Protein AF-A0A4T2GKF5-F1 (afdb_monomer_lite)

Radius of gyration: 12.56 Å; chains: 1; bounding box: 26×20×47 Å

Secondary structure (DSSP, 8-state):
---SHHHHHHHHHHHHT--TTT-EEEEEEEETTEEEEEEEETTEEEEEEEETTT--EEEEEEEE------

Foldseek 3Di:
DQPDQVLLVVLVCVVVVHDPVQKAWDDWDQDPQWIWTWIDGPQKIWTWTARNVPRHTPDIDIGHPPPPDD

Structure (mmCIF, N/CA/C/O backbone):
data_AF-A0A4T2GKF5-F1
#
_entry.id   AF-A0A4T2GKF5-F1
#
loop_
_atom_site.group_PDB
_atom_site.id
_atom_site.type_symbol
_atom_site.label_atom_id
_atom_site.label_alt_id
_atom_site.label_comp_id
_atom_site.label_asym_id
_atom_site.label_entity_id
_atom_site.label_seq_id
_atom_site.pdbx_PDB_ins_code
_atom_site.Cartn_x
_atom_site.Cartn_y
_atom_site.Cartn_z
_atom_site.occupancy
_atom_site.B_iso_or_equiv
_atom_site.auth_seq_id
_atom_site.auth_comp_id
_atom_site.auth_asym_id
_atom_site.auth_atom_id
_atom_site.pdbx_PDB_model_num
ATOM 1 N N . MET A 1 1 ? 6.275 -2.714 -17.731 1.00 54.88 1 MET A N 1
ATOM 2 C CA . MET A 1 1 ? 7.136 -2.124 -16.687 1.00 54.88 1 MET A CA 1
ATOM 3 C C . MET A 1 1 ? 6.367 -1.032 -15.986 1.00 54.88 1 MET A C 1
ATOM 5 O O . MET A 1 1 ? 5.900 -0.104 -16.638 1.00 54.88 1 MET A O 1
ATOM 9 N N . LEU A 1 2 ? 6.240 -1.163 -14.676 1.00 67.75 2 LEU A N 1
ATOM 10 C CA . LEU A 1 2 ? 5.740 -0.122 -13.803 1.00 67.75 2 LEU A CA 1
ATOM 11 C C . LEU A 1 2 ? 6.857 0.933 -13.708 1.00 67.75 2 LEU A C 1
ATOM 13 O O . LEU A 1 2 ? 7.805 0.762 -12.955 1.00 67.75 2 LEU A O 1
ATOM 17 N N . LYS A 1 3 ? 6.841 1.952 -14.574 1.00 65.56 3 LYS A N 1
ATOM 18 C CA . LYS A 1 3 ? 7.939 2.937 -14.669 1.00 65.56 3 LYS A CA 1
ATOM 19 C C . LYS A 1 3 ? 7.835 4.080 -13.651 1.00 65.56 3 LYS A C 1
ATOM 21 O O . LYS A 1 3 ? 8.739 4.906 -13.597 1.00 65.56 3 LYS A O 1
ATOM 26 N N . SER A 1 4 ? 6.773 4.109 -12.841 1.00 80.38 4 SER A N 1
ATOM 27 C CA . SER A 1 4 ? 6.496 5.220 -11.930 1.00 80.38 4 SER A CA 1
ATOM 28 C C . SER A 1 4 ? 5.922 4.749 -10.599 1.00 80.38 4 SER A C 1
ATOM 30 O O . SER A 1 4 ? 5.024 3.905 -10.544 1.00 80.38 4 SER A O 1
ATOM 32 N N . VAL A 1 5 ? 6.390 5.388 -9.528 1.00 85.06 5 VAL A N 1
ATOM 33 C CA . VAL A 1 5 ? 5.886 5.262 -8.151 1.00 85.06 5 VAL A CA 1
ATOM 34 C C . VAL A 1 5 ? 4.364 5.463 -8.074 1.00 85.06 5 VAL A C 1
ATOM 36 O O . VAL A 1 5 ? 3.678 4.797 -7.303 1.00 85.06 5 VAL A O 1
ATOM 39 N N . GLU A 1 6 ? 3.812 6.341 -8.907 1.00 86.94 6 GLU A N 1
ATOM 40 C CA . GLU A 1 6 ? 2.380 6.660 -8.961 1.00 86.94 6 GLU A CA 1
ATOM 41 C C . GLU A 1 6 ? 1.505 5.470 -9.377 1.00 86.94 6 GLU A C 1
ATOM 43 O O . GLU A 1 6 ? 0.418 5.266 -8.830 1.00 86.94 6 GLU A O 1
ATOM 48 N N . ALA A 1 7 ? 1.994 4.642 -10.303 1.00 88.88 7 ALA A N 1
ATOM 49 C CA . ALA A 1 7 ? 1.292 3.434 -10.719 1.00 88.88 7 ALA A CA 1
ATOM 50 C C . ALA A 1 7 ? 1.258 2.408 -9.577 1.00 88.88 7 ALA A C 1
ATOM 52 O O . ALA A 1 7 ? 0.229 1.780 -9.336 1.00 88.88 7 ALA A O 1
ATOM 53 N N . ALA A 1 8 ? 2.350 2.304 -8.814 1.00 89.25 8 ALA A N 1
ATOM 54 C CA . ALA A 1 8 ? 2.425 1.450 -7.634 1.00 89.25 8 ALA A CA 1
ATOM 55 C C . ALA A 1 8 ? 1.433 1.920 -6.552 1.00 89.25 8 ALA A C 1
ATOM 57 O O . ALA A 1 8 ? 0.638 1.128 -6.044 1.00 89.25 8 ALA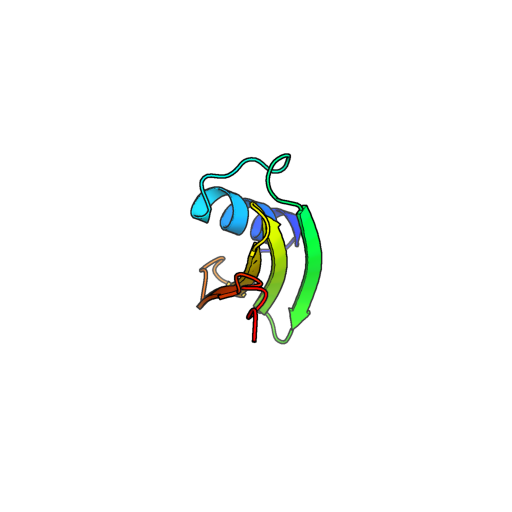 A O 1
ATOM 58 N N . LYS A 1 9 ? 1.410 3.230 -6.268 1.00 88.50 9 LYS A N 1
ATOM 59 C CA . LYS A 1 9 ? 0.453 3.856 -5.340 1.00 88.50 9 LYS A CA 1
ATOM 60 C C . LYS A 1 9 ? -0.997 3.583 -5.745 1.00 88.50 9 LYS A C 1
ATOM 62 O O . LYS A 1 9 ? -1.801 3.208 -4.899 1.00 88.50 9 LYS A O 1
ATOM 67 N N . SER A 1 10 ? -1.320 3.712 -7.032 1.00 90.81 10 SER A N 1
ATOM 68 C CA . SER A 1 10 ? -2.673 3.456 -7.545 1.00 90.81 10 SER A CA 1
ATOM 69 C C . SER A 1 10 ? -3.108 2.002 -7.363 1.00 90.81 10 SER A C 1
ATOM 71 O O . SER A 1 10 ? -4.254 1.751 -6.998 1.00 90.81 10 SER A O 1
ATOM 73 N N . ILE A 1 11 ? -2.203 1.040 -7.568 1.00 90.19 11 ILE A N 1
ATOM 74 C CA . ILE A 1 11 ? -2.485 -0.386 -7.346 1.00 90.19 11 ILE A CA 1
ATOM 75 C C . ILE A 1 11 ? -2.754 -0.654 -5.863 1.00 90.19 11 ILE A C 1
ATOM 77 O O . ILE A 1 11 ? -3.746 -1.301 -5.539 1.00 90.19 11 ILE A O 1
ATOM 81 N N . ALA A 1 12 ? -1.924 -0.111 -4.967 1.00 88.94 12 ALA A N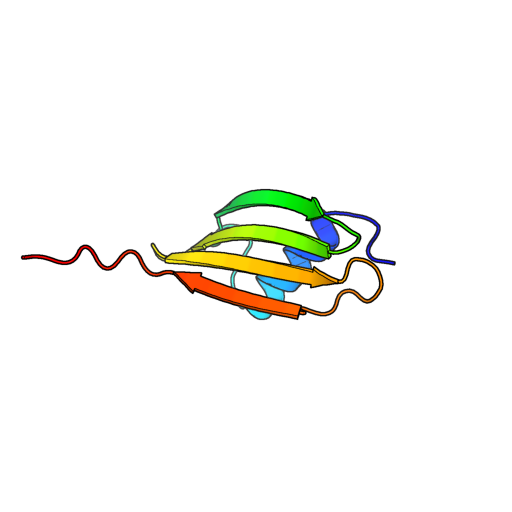 1
ATOM 82 C CA . ALA A 1 12 ? -2.121 -0.254 -3.526 1.00 88.94 12 ALA A CA 1
ATOM 83 C C . ALA A 1 12 ? -3.458 0.354 -3.062 1.00 88.94 12 ALA A C 1
ATOM 85 O O . ALA A 1 12 ? -4.191 -0.282 -2.313 1.00 88.94 12 ALA A O 1
ATOM 86 N N . LEU A 1 13 ? -3.822 1.548 -3.546 1.00 89.62 13 LEU A N 1
ATOM 87 C CA . LEU A 1 13 ? -5.119 2.180 -3.245 1.00 89.62 13 LEU A CA 1
ATOM 88 C C . LEU A 1 13 ? -6.295 1.345 -3.731 1.00 89.62 13 LEU A C 1
ATOM 90 O O . LEU A 1 13 ? -7.279 1.171 -3.014 1.00 89.62 13 LEU A O 1
ATOM 94 N N . LYS A 1 14 ? -6.181 0.818 -4.952 1.00 89.94 14 LYS A N 1
ATOM 95 C CA . LYS A 1 14 ? -7.225 0.003 -5.562 1.00 89.94 14 LYS A CA 1
ATOM 96 C C . LYS A 1 14 ? -7.411 -1.322 -4.820 1.00 89.94 14 LYS A C 1
ATOM 98 O O . LYS A 1 14 ? -8.549 -1.744 -4.660 1.00 89.94 14 LYS A O 1
ATOM 103 N N . ASP A 1 15 ? -6.329 -1.930 -4.326 1.00 89.25 15 ASP A N 1
ATOM 104 C CA . ASP A 1 15 ? -6.378 -3.135 -3.479 1.00 89.25 15 ASP A CA 1
ATOM 105 C C . ASP A 1 15 ? -6.977 -2.853 -2.096 1.00 89.25 15 ASP A C 1
ATOM 107 O O . ASP A 1 15 ? -7.755 -3.648 -1.576 1.00 89.25 15 ASP A O 1
ATOM 111 N N . LEU A 1 16 ? -6.656 -1.692 -1.518 1.00 84.12 16 LEU A N 1
ATOM 112 C CA . LEU A 1 16 ? -7.250 -1.224 -0.267 1.00 84.12 16 LEU A CA 1
ATOM 113 C C . LEU A 1 16 ? -8.747 -0.921 -0.401 1.00 84.12 16 LEU A C 1
ATOM 115 O O . LEU A 1 16 ? -9.445 -0.891 0.609 1.00 84.12 16 LEU A O 1
ATOM 119 N N . GLY A 1 17 ? -9.231 -0.640 -1.615 1.00 88.50 17 GLY A N 1
ATOM 120 C CA . GLY A 1 17 ? -10.574 -0.102 -1.827 1.00 88.50 17 GLY A CA 1
ATOM 121 C C . GLY A 1 17 ? -10.763 1.276 -1.181 1.00 88.50 17 GLY A C 1
ATOM 122 O O . GLY A 1 17 ? -11.886 1.665 -0.875 1.00 88.50 17 GLY A O 1
ATOM 123 N N . LEU A 1 18 ? -9.666 1.999 -0.937 1.00 86.94 18 LEU A N 1
ATOM 124 C CA . LEU A 1 18 ? -9.666 3.298 -0.273 1.00 86.94 18 LEU A CA 1
ATOM 125 C C . LEU A 1 18 ? -9.242 4.397 -1.244 1.00 86.94 18 LEU A C 1
ATOM 127 O O . LEU A 1 18 ? -8.431 4.194 -2.148 1.00 86.94 18 LEU A O 1
ATOM 131 N N . SER A 1 19 ? -9.765 5.597 -1.014 1.00 86.81 19 SER A N 1
ATOM 132 C CA . SER A 1 19 ? -9.374 6.774 -1.790 1.00 86.81 19 SER A CA 1
ATOM 133 C C . SER A 1 19 ? -8.020 7.320 -1.331 1.00 86.81 19 SER A C 1
ATOM 135 O O . SER A 1 19 ? -7.671 7.225 -0.154 1.00 86.81 19 SER A O 1
ATOM 137 N N . ALA A 1 20 ? -7.290 7.992 -2.227 1.00 83.06 20 ALA A N 1
ATOM 138 C CA . ALA A 1 20 ? -6.027 8.664 -1.890 1.00 83.06 20 ALA A CA 1
ATOM 139 C C . ALA A 1 20 ? -6.172 9.721 -0.775 1.00 83.06 20 ALA A C 1
ATOM 141 O O . ALA A 1 20 ? -5.195 10.072 -0.131 1.00 83.06 20 ALA A O 1
ATOM 142 N N . SER A 1 21 ? -7.386 10.216 -0.518 1.00 87.69 21 SER A N 1
ATOM 143 C CA . SER A 1 21 ? -7.677 11.107 0.614 1.00 87.69 21 SER A CA 1
ATOM 144 C C . SER A 1 21 ? -7.805 10.376 1.957 1.00 87.69 21 SER A C 1
ATOM 146 O O . SER A 1 21 ? -7.613 10.990 3.001 1.00 87.69 21 SER A O 1
ATOM 148 N N . GLN A 1 22 ? -8.138 9.081 1.948 1.00 89.44 22 GLN A N 1
ATOM 149 C CA . GLN A 1 22 ? -8.259 8.242 3.151 1.00 89.44 22 GLN A CA 1
ATOM 150 C C . GLN A 1 22 ? -6.944 7.537 3.504 1.00 89.44 22 GLN A C 1
ATOM 152 O O . GLN A 1 22 ? -6.754 7.101 4.639 1.00 89.44 22 GLN A O 1
ATOM 157 N N . VAL A 1 23 ? -6.054 7.406 2.522 1.00 90.69 23 VAL A N 1
ATOM 158 C CA . VAL A 1 23 ? -4.764 6.733 2.643 1.00 90.69 23 VAL A CA 1
ATOM 159 C C . VAL A 1 23 ? -3.658 7.765 2.573 1.00 90.69 23 VAL A C 1
ATOM 161 O O . VAL A 1 23 ? -3.552 8.526 1.618 1.00 90.69 23 VAL A O 1
ATOM 164 N N . ARG A 1 24 ? -2.784 7.766 3.570 1.00 90.56 24 ARG A N 1
ATOM 165 C CA . ARG A 1 24 ? -1.688 8.719 3.675 1.00 90.56 24 ARG A CA 1
ATOM 166 C C . ARG A 1 24 ? -0.373 8.009 3.408 1.00 90.56 24 ARG A C 1
ATOM 168 O O . ARG A 1 24 ? 0.142 7.315 4.276 1.00 90.56 24 ARG A O 1
ATOM 175 N N . PHE A 1 25 ? 0.150 8.157 2.197 1.00 90.25 25 PHE A N 1
ATOM 176 C CA . PHE A 1 25 ? 1.460 7.616 1.839 1.00 90.25 25 PHE A CA 1
ATOM 177 C C . PHE A 1 25 ? 2.554 8.324 2.636 1.00 90.25 25 PHE A C 1
ATOM 179 O O . PHE A 1 25 ? 2.645 9.549 2.585 1.00 90.25 25 PHE A O 1
ATOM 186 N N . LYS A 1 26 ? 3.356 7.552 3.368 1.00 91.19 26 LYS A N 1
ATOM 187 C CA . LYS A 1 26 ? 4.533 8.034 4.092 1.00 91.19 26 LYS A CA 1
ATOM 188 C C . LYS A 1 26 ? 5.733 8.081 3.161 1.00 91.19 26 LYS A C 1
ATOM 190 O O . LYS A 1 26 ? 6.213 9.160 2.838 1.00 91.19 26 LYS A O 1
ATOM 195 N N . GLU A 1 27 ? 6.140 6.916 2.677 1.00 90.00 27 GLU A N 1
ATOM 196 C CA . GLU A 1 27 ? 7.318 6.742 1.837 1.00 90.00 27 GLU A CA 1
ATOM 197 C C . GLU A 1 27 ? 7.034 5.749 0.721 1.00 90.00 27 GLU A C 1
ATOM 199 O O . GLU A 1 27 ? 6.205 4.843 0.853 1.00 90.00 27 GLU A O 1
ATOM 204 N N . VAL A 1 28 ? 7.699 5.958 -0.416 1.00 90.31 28 VAL A N 1
ATOM 205 C CA . VAL A 1 28 ? 7.704 4.983 -1.499 1.00 90.31 28 VAL A CA 1
ATOM 206 C C . VAL A 1 28 ? 9.098 4.868 -2.068 1.00 90.31 28 VAL A C 1
ATOM 208 O O . VAL A 1 28 ? 9.620 5.833 -2.621 1.00 90.31 28 VAL A O 1
ATOM 211 N N . ASP A 1 29 ? 9.631 3.658 -1.995 1.00 89.75 29 ASP A N 1
ATOM 212 C CA . ASP A 1 29 ? 11.001 3.355 -2.369 1.00 89.75 29 ASP A CA 1
ATOM 213 C C . ASP A 1 29 ? 11.060 2.219 -3.390 1.00 89.75 29 ASP A C 1
ATOM 215 O O . ASP A 1 29 ? 10.185 1.351 -3.425 1.00 89.75 29 ASP A O 1
ATOM 219 N N . LEU A 1 30 ? 12.078 2.218 -4.248 1.00 88.44 30 LEU A N 1
ATOM 220 C CA . LEU A 1 30 ? 12.265 1.189 -5.272 1.00 88.44 30 LEU A CA 1
ATOM 221 C C . LEU A 1 30 ? 13.531 0.396 -4.968 1.00 88.44 30 LEU A C 1
ATOM 223 O O . LEU A 1 30 ? 14.640 0.814 -5.285 1.00 88.44 30 LEU A O 1
ATOM 227 N N . GLU A 1 31 ? 13.361 -0.807 -4.429 1.00 87.25 31 GLU A N 1
ATOM 228 C CA . GLU A 1 31 ? 14.474 -1.659 -4.024 1.00 87.25 31 GLU A CA 1
ATOM 229 C C . GLU A 1 31 ? 14.520 -2.925 -4.883 1.00 87.25 31 GLU A C 1
ATOM 231 O O . GLU A 1 31 ? 13.580 -3.719 -4.898 1.00 87.25 31 GLU A O 1
ATOM 236 N N . LYS A 1 32 ? 15.620 -3.121 -5.625 1.00 85.69 32 LYS A N 1
ATOM 237 C CA . LYS A 1 32 ? 15.848 -4.296 -6.496 1.00 85.69 32 LYS A CA 1
ATOM 238 C C . LYS A 1 32 ? 14.682 -4.601 -7.455 1.00 85.69 32 LYS A C 1
ATOM 240 O O . LYS A 1 32 ? 14.344 -5.758 -7.695 1.00 85.69 32 LYS A O 1
ATOM 245 N N . GLY A 1 33 ? 14.052 -3.558 -8.000 1.00 86.25 33 GLY A N 1
ATOM 246 C CA . GLY A 1 33 ? 12.903 -3.696 -8.901 1.00 86.25 33 GLY A CA 1
ATOM 247 C C . GLY A 1 33 ? 11.571 -3.972 -8.194 1.00 86.25 33 GLY A C 1
ATOM 248 O O . GLY A 1 33 ? 10.601 -4.324 -8.860 1.00 86.25 33 GLY A O 1
ATOM 249 N N . MET A 1 34 ? 11.496 -3.812 -6.870 1.00 89.69 34 MET A N 1
ATOM 250 C CA . MET A 1 34 ? 10.258 -3.866 -6.091 1.00 89.69 34 MET A CA 1
ATOM 251 C C . MET A 1 34 ? 9.956 -2.503 -5.474 1.00 89.69 34 MET A C 1
ATOM 253 O O . MET A 1 34 ? 10.771 -1.955 -4.739 1.00 89.69 34 MET A O 1
ATOM 257 N N . TYR A 1 35 ? 8.764 -1.981 -5.735 1.00 91.94 35 TYR A N 1
ATOM 258 C CA . TYR A 1 35 ? 8.254 -0.787 -5.080 1.00 91.94 35 TYR A CA 1
ATOM 259 C C . TYR A 1 35 ? 7.758 -1.147 -3.680 1.00 91.94 35 TYR A C 1
ATOM 261 O O . TYR A 1 35 ? 6.803 -1.914 -3.545 1.00 91.94 35 TYR A O 1
ATOM 269 N N . LYS A 1 36 ? 8.403 -0.608 -2.648 1.00 92.81 36 LYS A N 1
ATOM 270 C CA . LYS A 1 36 ? 7.924 -0.604 -1.266 1.00 92.81 36 LYS A CA 1
ATOM 271 C C . LYS A 1 36 ? 7.099 0.653 -1.059 1.00 92.81 36 LYS A C 1
ATOM 273 O O . LYS A 1 36 ? 7.593 1.742 -1.307 1.00 92.81 36 LYS A O 1
ATOM 278 N N . ILE A 1 37 ? 5.854 0.506 -0.645 1.00 91.94 37 ILE A N 1
ATOM 279 C CA . ILE A 1 37 ? 4.945 1.615 -0.379 1.00 91.94 37 ILE A CA 1
ATOM 280 C C . ILE A 1 37 ? 4.529 1.505 1.075 1.00 91.94 37 ILE A C 1
ATOM 282 O O . ILE A 1 37 ? 3.877 0.532 1.456 1.00 91.94 37 ILE A O 1
ATOM 286 N N . GLU A 1 38 ? 4.858 2.529 1.844 1.00 92.75 38 GLU A N 1
ATOM 287 C CA . GLU A 1 38 ? 4.383 2.709 3.204 1.00 92.75 38 GLU A CA 1
ATOM 288 C C . GLU A 1 38 ? 3.230 3.702 3.191 1.00 92.75 38 GLU A C 1
ATOM 290 O O . GLU A 1 38 ? 3.341 4.835 2.710 1.00 92.75 38 GLU A O 1
ATOM 295 N N . ALA A 1 39 ? 2.087 3.276 3.707 1.00 91.81 39 ALA A N 1
ATOM 296 C CA . ALA A 1 39 ? 0.894 4.092 3.785 1.00 91.81 39 ALA A CA 1
ATOM 297 C C . ALA A 1 39 ? 0.210 3.919 5.134 1.00 91.81 39 ALA A C 1
ATOM 299 O O . ALA A 1 39 ? 0.279 2.868 5.750 1.00 91.81 39 ALA A O 1
ATOM 300 N N . VAL A 1 40 ? -0.483 4.946 5.602 1.00 90.31 40 VAL A N 1
ATOM 301 C CA . VAL A 1 40 ? -1.246 4.902 6.848 1.00 90.31 40 VAL A CA 1
ATOM 302 C C . VAL A 1 40 ? -2.698 5.206 6.536 1.00 90.31 40 VAL A C 1
ATOM 304 O O . VAL A 1 40 ? -3.002 6.207 5.890 1.00 90.31 40 VAL A O 1
ATOM 307 N N . ALA A 1 41 ? -3.604 4.349 6.991 1.00 89.50 41 ALA A N 1
ATOM 308 C CA . ALA A 1 41 ? -5.042 4.535 6.839 1.00 89.50 41 ALA A CA 1
ATOM 309 C C . ALA A 1 41 ? -5.765 3.993 8.075 1.00 89.50 41 ALA A C 1
ATOM 311 O O . ALA A 1 41 ? -5.327 3.013 8.664 1.00 89.50 41 ALA A O 1
ATOM 312 N N . ASN A 1 42 ? -6.874 4.605 8.495 1.00 87.12 42 ASN A N 1
ATOM 313 C CA . ASN A 1 42 ? -7.666 4.109 9.635 1.00 87.12 42 ASN A CA 1
ATOM 314 C C . ASN A 1 42 ? -6.814 3.746 10.877 1.00 87.12 42 ASN A C 1
ATOM 316 O O . ASN A 1 42 ? -6.979 2.678 11.466 1.00 87.12 42 ASN A O 1
ATOM 320 N N . ASN A 1 43 ? -5.847 4.599 11.244 1.00 86.25 43 ASN A N 1
ATOM 321 C CA . ASN A 1 43 ? -4.940 4.364 12.379 1.00 86.25 43 ASN A CA 1
ATOM 322 C C . ASN A 1 43 ? -4.064 3.090 12.292 1.00 86.25 43 ASN A C 1
ATOM 324 O O . ASN A 1 43 ? -3.488 2.666 13.294 1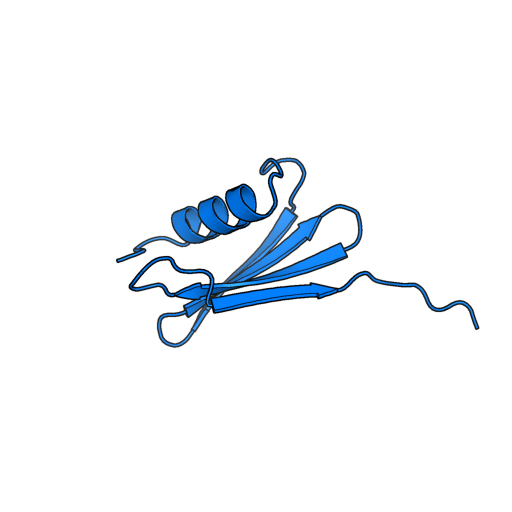.00 86.25 43 ASN A O 1
ATOM 328 N N . SER A 1 44 ? -3.952 2.491 11.108 1.00 88.62 44 SER A N 1
ATOM 329 C CA . SER A 1 44 ? -3.113 1.327 10.822 1.00 88.62 44 SER A CA 1
ATOM 330 C C . SER A 1 44 ? -2.077 1.673 9.759 1.00 8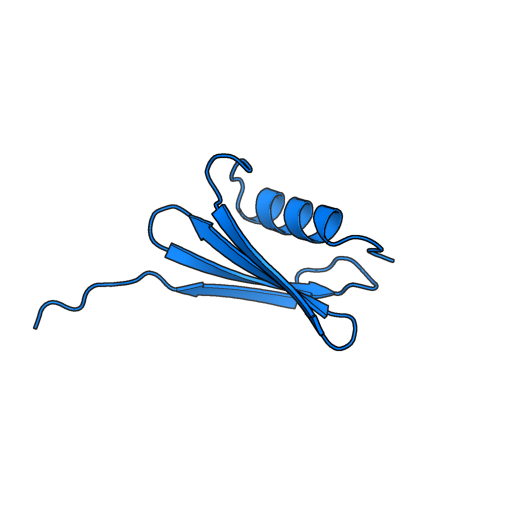8.62 44 SER A C 1
ATOM 332 O O . SER A 1 44 ? -2.343 2.458 8.846 1.00 88.62 44 SER A O 1
ATOM 334 N N . GLU A 1 45 ? -0.892 1.095 9.890 1.00 91.31 45 GLU A N 1
ATOM 335 C CA . GLU A 1 45 ? 0.204 1.231 8.936 1.00 91.31 45 GLU A CA 1
ATOM 336 C C . GLU A 1 45 ? 0.136 0.067 7.944 1.00 91.31 45 GLU A C 1
ATOM 338 O O . GLU A 1 45 ? -0.199 -1.063 8.296 1.00 91.31 45 GLU A O 1
ATOM 343 N N . PHE A 1 46 ? 0.386 0.359 6.678 1.00 90.19 46 PHE A N 1
ATOM 344 C CA . PHE A 1 46 ? 0.257 -0.557 5.563 1.00 90.19 46 PHE A CA 1
ATOM 345 C C . PHE A 1 46 ? 1.547 -0.552 4.762 1.00 90.19 46 PHE A C 1
ATOM 347 O O . PHE A 1 46 ? 1.944 0.468 4.204 1.00 90.19 46 PHE A O 1
ATOM 354 N N . ASP A 1 47 ? 2.131 -1.732 4.646 1.00 92.06 47 ASP A N 1
ATOM 355 C CA . ASP A 1 47 ? 3.328 -2.004 3.874 1.00 92.06 47 ASP A CA 1
ATOM 356 C C . ASP A 1 47 ? 2.953 -2.824 2.647 1.00 92.06 47 ASP A C 1
ATOM 358 O O . ASP A 1 47 ? 2.568 -3.997 2.744 1.00 92.06 47 ASP A O 1
ATOM 362 N N . TYR A 1 48 ? 3.099 -2.219 1.476 1.00 91.88 48 TYR A N 1
ATOM 363 C CA . TYR A 1 48 ? 2.906 -2.882 0.195 1.00 91.88 48 TYR A CA 1
ATOM 364 C C . TYR A 1 48 ? 4.243 -3.085 -0.504 1.00 91.88 48 TYR A C 1
ATOM 366 O O . TYR A 1 48 ? 5.054 -2.172 -0.606 1.00 91.88 48 TYR A O 1
ATOM 374 N N . LYS A 1 49 ? 4.460 -4.284 -1.044 1.00 92.50 49 LYS A N 1
ATOM 375 C CA . LYS A 1 49 ? 5.546 -4.574 -1.983 1.00 92.50 49 LYS A CA 1
ATOM 376 C C . LYS A 1 49 ? 4.950 -4.920 -3.326 1.00 92.50 49 LYS A C 1
ATOM 378 O O . LYS A 1 49 ? 4.252 -5.924 -3.438 1.00 92.50 49 LYS A O 1
ATOM 383 N N . ILE A 1 50 ? 5.249 -4.119 -4.336 1.00 91.81 50 ILE A N 1
ATOM 384 C CA . ILE A 1 50 ? 4.749 -4.286 -5.698 1.00 91.81 50 ILE A CA 1
ATOM 385 C C . ILE A 1 50 ? 5.925 -4.558 -6.624 1.00 91.81 50 ILE A C 1
ATOM 387 O O . ILE A 1 50 ? 6.934 -3.862 -6.594 1.00 91.81 50 ILE A O 1
ATOM 391 N N . ASN A 1 51 ? 5.807 -5.574 -7.469 1.00 91.62 51 ASN A N 1
ATOM 392 C CA . ASN A 1 51 ? 6.811 -5.882 -8.472 1.00 91.62 51 ASN A CA 1
ATOM 393 C C . ASN A 1 51 ? 6.843 -4.757 -9.524 1.00 91.62 51 ASN A C 1
ATOM 395 O O . ASN A 1 51 ? 5.860 -4.534 -10.223 1.00 91.62 51 ASN A O 1
ATOM 399 N N . GLY A 1 52 ? 7.962 -4.049 -9.664 1.00 88.31 52 GLY A N 1
ATOM 400 C CA . GLY A 1 52 ? 8.120 -2.952 -10.624 1.00 88.31 52 GLY A CA 1
ATOM 401 C C . GLY A 1 52 ? 8.164 -3.400 -12.089 1.00 88.31 52 GLY A C 1
ATOM 402 O O . GLY A 1 52 ? 8.016 -2.592 -13.004 1.00 88.31 52 GLY A O 1
ATOM 403 N N . ILE A 1 53 ? 8.313 -4.699 -12.348 1.00 85.81 53 ILE A N 1
ATOM 404 C CA . ILE A 1 53 ? 8.304 -5.259 -13.701 1.00 85.81 53 ILE A CA 1
ATOM 405 C C . ILE A 1 53 ? 6.865 -5.559 -14.131 1.00 85.81 53 ILE A C 1
ATOM 407 O O . ILE A 1 53 ? 6.433 -5.085 -15.189 1.00 85.81 53 ILE A O 1
ATOM 411 N N . THR A 1 54 ? 6.128 -6.298 -13.294 1.00 87.00 54 THR A N 1
ATOM 412 C CA . THR A 1 54 ? 4.786 -6.826 -13.603 1.00 87.00 54 THR A CA 1
ATOM 413 C C . THR A 1 54 ? 3.630 -6.029 -12.998 1.00 87.00 54 THR A C 1
ATOM 415 O O . THR A 1 54 ? 2.503 -6.169 -13.457 1.00 87.00 54 THR A O 1
ATOM 418 N N . GLY A 1 55 ? 3.878 -5.206 -11.979 1.00 87.19 55 GLY A N 1
ATOM 419 C CA . GLY A 1 55 ? 2.847 -4.496 -11.216 1.00 87.19 55 GLY A CA 1
ATOM 420 C C . GLY A 1 55 ? 2.077 -5.366 -10.220 1.00 87.19 55 GLY A C 1
ATOM 421 O O . GLY A 1 55 ? 1.067 -4.928 -9.682 1.00 87.19 55 GLY A O 1
ATOM 422 N N . GLN A 1 56 ? 2.524 -6.594 -9.958 1.00 90.38 56 GLN A N 1
ATOM 423 C CA . GLN A 1 56 ? 1.844 -7.492 -9.025 1.00 90.38 56 GLN A CA 1
ATOM 424 C C . GLN A 1 56 ? 2.207 -7.171 -7.573 1.00 90.38 56 GLN A C 1
ATOM 426 O O . GLN A 1 56 ? 3.381 -6.967 -7.255 1.00 90.38 56 GLN A O 1
ATOM 431 N N . ILE A 1 57 ? 1.217 -7.172 -6.681 1.00 91.19 57 ILE A N 1
ATOM 432 C CA . ILE A 1 57 ? 1.442 -7.035 -5.239 1.00 91.19 57 ILE A CA 1
ATOM 433 C C . ILE A 1 57 ? 2.078 -8.335 -4.735 1.00 91.19 57 ILE A C 1
ATOM 435 O O . ILE A 1 57 ? 1.422 -9.366 -4.637 1.00 91.19 57 ILE A O 1
ATOM 439 N N . MET A 1 58 ? 3.371 -8.294 -4.425 1.00 90.94 58 MET A N 1
ATOM 440 C CA . MET A 1 58 ? 4.112 -9.425 -3.865 1.00 90.94 58 MET A CA 1
ATOM 441 C C . MET A 1 58 ? 3.908 -9.580 -2.360 1.00 90.94 58 MET A C 1
ATOM 443 O O . MET A 1 58 ? 4.034 -10.684 -1.835 1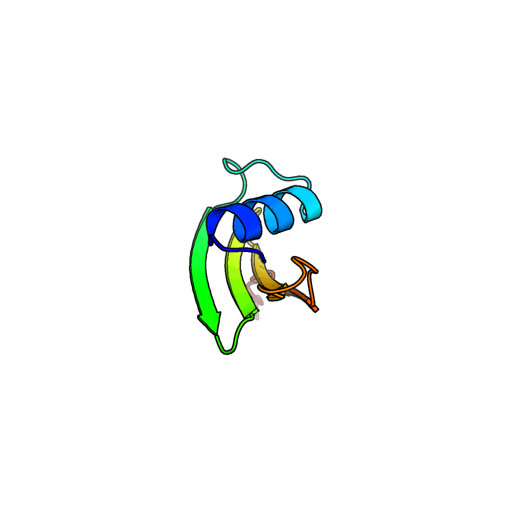.00 90.94 58 MET A O 1
ATOM 447 N N . LYS A 1 59 ? 3.657 -8.482 -1.639 1.00 89.31 59 LYS A N 1
ATOM 448 C CA . LYS A 1 59 ? 3.434 -8.529 -0.191 1.00 89.31 59 LYS A CA 1
ATOM 449 C C . LYS A 1 59 ? 2.520 -7.394 0.251 1.00 89.31 59 LYS A C 1
ATOM 451 O O . LYS A 1 59 ? 2.690 -6.268 -0.201 1.00 89.31 59 LYS A O 1
ATOM 456 N N . LYS A 1 60 ? 1.596 -7.701 1.158 1.00 90.50 60 LYS A N 1
ATOM 457 C CA . LYS A 1 60 ? 0.772 -6.741 1.894 1.00 90.50 60 LYS A CA 1
ATOM 458 C C . LYS A 1 60 ? 0.914 -7.060 3.375 1.00 90.50 60 LYS A C 1
ATOM 460 O O . LYS A 1 60 ? 0.661 -8.196 3.774 1.00 90.50 60 LYS A O 1
ATOM 465 N N . LYS A 1 61 ? 1.327 -6.088 4.179 1.00 90.38 61 LYS A N 1
ATOM 466 C CA . LYS A 1 61 ? 1.341 -6.195 5.637 1.00 90.38 61 LYS A CA 1
ATOM 467 C C . LYS A 1 61 ? 0.544 -5.032 6.210 1.00 90.38 61 LYS A C 1
ATOM 469 O O . LYS A 1 61 ? 0.701 -3.902 5.769 1.00 90.38 61 LYS A O 1
ATOM 474 N N . VAL A 1 62 ? -0.327 -5.338 7.163 1.00 89.06 62 VAL A N 1
ATOM 475 C CA . VAL A 1 62 ? -1.088 -4.345 7.920 1.00 89.06 62 VAL A CA 1
ATOM 476 C C . VAL A 1 62 ? -0.629 -4.436 9.359 1.00 89.06 62 VAL A C 1
ATOM 478 O O . VAL A 1 62 ? -0.673 -5.511 9.956 1.00 89.06 62 VAL A O 1
ATOM 481 N N . GLU A 1 63 ? -0.167 -3.321 9.898 1.00 87.56 63 GLU A N 1
ATOM 482 C CA . GLU A 1 63 ? 0.238 -3.188 11.284 1.00 87.56 63 GLU A CA 1
ATOM 483 C C . GLU A 1 63 ? -0.682 -2.177 11.965 1.00 87.56 63 GLU A C 1
ATOM 485 O O . GLU A 1 63 ? -0.564 -0.962 11.820 1.00 87.56 63 GLU A O 1
ATOM 490 N N . SER A 1 64 ? -1.668 -2.689 12.697 1.00 82.12 64 SER A N 1
ATOM 491 C CA . SER A 1 64 ? -2.484 -1.853 13.568 1.00 82.12 64 SER A CA 1
ATOM 492 C C . SER A 1 64 ? -1.680 -1.562 14.830 1.00 82.12 64 SER A C 1
ATOM 494 O O . SER A 1 64 ? -1.327 -2.497 15.554 1.00 82.12 64 SER A O 1
ATOM 496 N N . LYS A 1 65 ? -1.429 -0.283 15.143 1.00 66.44 65 LYS A N 1
ATOM 497 C CA . LYS A 1 65 ? -0.936 0.116 16.469 1.00 66.44 65 LYS A CA 1
ATOM 498 C C . LYS A 1 65 ? -2.020 -0.183 17.506 1.00 66.44 65 LYS A C 1
ATOM 500 O O . LYS A 1 65 ? -2.768 0.696 17.921 1.00 66.44 65 LYS A O 1
ATOM 505 N N . LYS A 1 66 ? -2.122 -1.438 17.944 1.00 59.94 66 LYS A N 1
ATOM 506 C CA . LYS A 1 66 ? -2.749 -1.757 19.223 1.00 59.94 66 LYS A CA 1
ATOM 507 C C . LYS A 1 66 ? -1.825 -1.169 20.280 1.00 59.94 66 LYS A C 1
ATOM 509 O O . LYS A 1 66 ? -0.788 -1.749 20.585 1.00 59.94 66 LYS A O 1
ATOM 514 N N . VAL A 1 67 ? -2.188 0.002 20.801 1.00 60.41 67 VAL A N 1
ATOM 515 C CA . VAL A 1 67 ? -1.708 0.454 22.108 1.00 60.41 67 VAL A CA 1
ATOM 516 C C . VAL A 1 67 ? -2.081 -0.659 23.081 1.00 60.41 67 VAL A C 1
ATOM 518 O O . VAL A 1 67 ? -3.245 -0.845 23.432 1.00 60.41 67 VAL A O 1
ATOM 521 N N . GLY A 1 68 ? -1.096 -1.494 23.398 1.00 53.09 68 GLY A N 1
ATOM 522 C CA . GLY A 1 68 ? -1.206 -2.506 24.427 1.00 53.09 68 GLY A CA 1
ATOM 523 C C . GLY A 1 68 ? -1.265 -1.784 25.757 1.00 53.09 68 GLY A C 1
ATOM 524 O O . GLY A 1 68 ? -0.233 -1.383 26.281 1.00 53.09 68 GLY A O 1
ATOM 525 N N . ASN A 1 69 ? -2.477 -1.600 26.266 1.00 49.56 69 ASN A N 1
ATOM 526 C CA . ASN A 1 69 ? -2.692 -1.251 27.658 1.00 49.56 69 ASN A CA 1
ATOM 527 C C . ASN A 1 69 ? -2.179 -2.431 28.503 1.00 49.56 69 ASN A C 1
ATOM 529 O O . ASN A 1 69 ? -2.731 -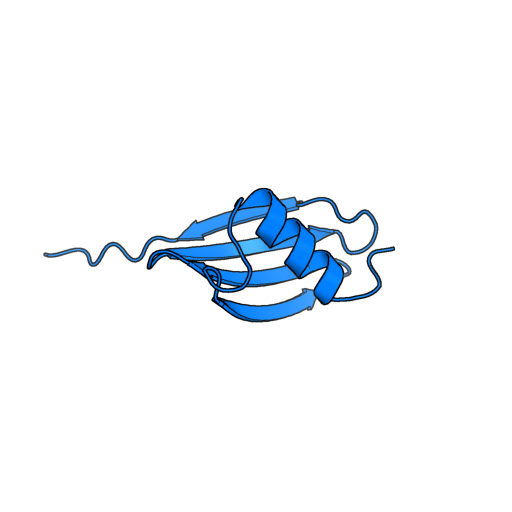3.532 28.421 1.00 49.56 69 ASN A O 1
ATOM 533 N N . ARG A 1 70 ? -1.103 -2.217 29.259 1.00 50.91 70 ARG A N 1
ATOM 534 C CA . ARG A 1 70 ? -0.715 -3.019 30.421 1.00 50.91 70 ARG A CA 1
ATOM 535 C C . ARG A 1 70 ? -0.488 -2.071 31.579 1.00 50.91 70 ARG A C 1
ATOM 537 O O . ARG A 1 70 ? 0.140 -1.021 31.326 1.00 50.91 70 ARG A O 1
#

Organism: Streptococcus suis (NCBI:txid1307)

Sequence (70 aa):
MLKSVEAAKSIALKDLGLSASQVRFKEVDLEKGMYKIEAVANNSEFDYKINGITGQIMKKKVESKKVGNR

pLDDT: mean 85.1, std 10.67, range [49.56, 92.81]